Protein AF-A0A8S2G2A0-F1 (afdb_monomer_lite)

Foldseek 3Di:
DPPDQDLVLLVQLCQQCPNPPHVNDDLVVSCVVSVHDSVNSVVSNVCCVPPVDSDDDPPPDPPDPDDPVNVVVVD

Structure (mmCIF, N/CA/C/O backbone):
data_AF-A0A8S2G2A0-F1
#
_entry.id   AF-A0A8S2G2A0-F1
#
loop_
_atom_site.group_PDB
_atom_site.id
_atom_site.type_symbol
_atom_site.label_atom_id
_atom_site.label_alt_id
_atom_site.label_comp_id
_atom_site.label_asym_id
_atom_site.label_entity_id
_atom_site.label_seq_id
_atom_site.pdbx_PDB_ins_code
_atom_site.Cartn_x
_atom_site.Cartn_y
_atom_site.Cartn_z
_atom_site.occupancy
_atom_site.B_iso_or_equiv
_atom_site.auth_seq_id
_atom_site.auth_comp_id
_atom_site.auth_asym_id
_atom_site.auth_atom_id
_atom_site.pdbx_PDB_model_num
ATOM 1 N N . MET A 1 1 ? 19.276 -2.283 2.371 1.00 36.88 1 MET A N 1
ATOM 2 C CA . MET A 1 1 ? 18.095 -3.176 2.345 1.00 36.88 1 MET A CA 1
ATOM 3 C C . MET A 1 1 ? 16.867 -2.374 1.956 1.00 36.88 1 MET A C 1
ATOM 5 O O . MET A 1 1 ? 16.564 -1.381 2.606 1.00 36.88 1 MET A O 1
ATOM 9 N N . SER 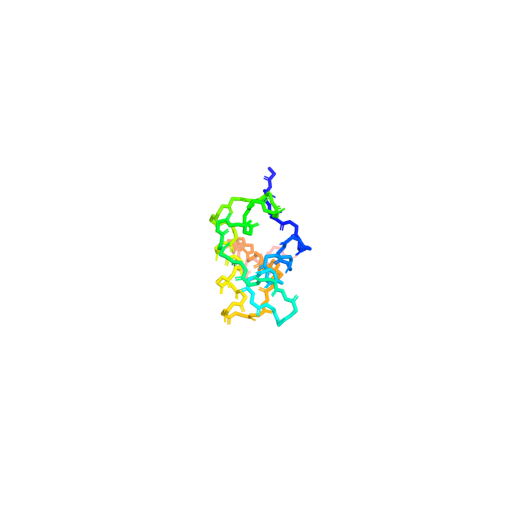A 1 2 ? 16.192 -2.720 0.862 1.00 45.72 2 SER A N 1
ATOM 10 C CA . SER A 1 2 ? 14.974 -2.011 0.467 1.00 45.72 2 SER A CA 1
ATOM 11 C C . SER A 1 2 ? 13.830 -2.393 1.414 1.00 45.72 2 SER A C 1
ATOM 13 O O . SER A 1 2 ? 13.293 -3.491 1.299 1.00 45.72 2 SER A O 1
ATOM 15 N N . ASN A 1 3 ? 13.477 -1.490 2.338 1.00 58.78 3 ASN A N 1
ATOM 16 C CA . ASN A 1 3 ? 12.356 -1.583 3.291 1.00 58.78 3 ASN A CA 1
ATOM 17 C C . ASN A 1 3 ? 10.987 -1.558 2.575 1.00 58.78 3 ASN A C 1
ATOM 19 O O . ASN A 1 3 ? 10.153 -0.680 2.803 1.00 58.78 3 ASN A O 1
ATOM 23 N N . LEU A 1 4 ? 10.752 -2.480 1.640 1.00 76.50 4 LEU A N 1
ATOM 24 C CA . LEU A 1 4 ? 9.449 -2.635 1.007 1.00 76.50 4 LEU A CA 1
ATOM 25 C C . LEU A 1 4 ? 8.507 -3.364 1.960 1.00 76.50 4 LEU A C 1
ATOM 27 O O . LEU A 1 4 ? 8.779 -4.476 2.401 1.00 76.50 4 LEU A O 1
ATOM 31 N N . LEU A 1 5 ? 7.362 -2.734 2.230 1.00 88.25 5 LEU A N 1
ATOM 32 C CA . LEU A 1 5 ? 6.283 -3.337 3.004 1.00 88.25 5 LEU A CA 1
ATOM 33 C C . LEU A 1 5 ? 5.891 -4.691 2.370 1.00 88.25 5 LEU A C 1
ATOM 35 O O . LEU A 1 5 ? 5.617 -4.703 1.164 1.00 88.25 5 LEU A O 1
ATOM 39 N N . PRO A 1 6 ? 5.840 -5.804 3.125 1.00 92.38 6 PRO A N 1
ATOM 40 C CA . PRO A 1 6 ? 5.437 -7.107 2.597 1.00 92.38 6 PRO A CA 1
ATOM 41 C C . PRO A 1 6 ? 4.050 -7.083 1.946 1.00 92.38 6 PRO A C 1
ATOM 43 O O . PRO A 1 6 ? 3.183 -6.311 2.357 1.00 92.38 6 PRO A O 1
ATOM 46 N N . LEU A 1 7 ? 3.818 -7.945 0.951 1.00 92.06 7 LEU A N 1
ATOM 47 C CA . LEU A 1 7 ? 2.576 -7.952 0.167 1.00 92.06 7 LEU A CA 1
ATOM 48 C C . LEU A 1 7 ? 1.321 -8.130 1.039 1.00 92.06 7 LEU A C 1
ATOM 50 O O . LEU A 1 7 ? 0.368 -7.368 0.896 1.00 92.06 7 LEU A O 1
ATOM 54 N N . HIS A 1 8 ? 1.346 -9.051 2.008 1.00 93.44 8 HIS A N 1
ATOM 55 C CA . HIS A 1 8 ? 0.217 -9.279 2.920 1.00 93.44 8 HIS A CA 1
ATOM 56 C C . HIS A 1 8 ? -0.171 -8.012 3.709 1.00 93.44 8 HIS A C 1
ATOM 58 O O . HIS A 1 8 ? -1.352 -7.697 3.838 1.00 93.44 8 HIS A O 1
ATOM 64 N N . LYS A 1 9 ? 0.809 -7.210 4.151 1.00 95.00 9 LYS A N 1
ATOM 65 C CA . LYS A 1 9 ? 0.563 -5.924 4.825 1.00 95.00 9 LYS A CA 1
ATOM 66 C C . LYS A 1 9 ? -0.061 -4.881 3.896 1.00 95.00 9 LYS A C 1
ATOM 68 O O . LYS A 1 9 ? -0.819 -4.029 4.353 1.00 95.00 9 LYS A O 1
ATOM 73 N N . ARG A 1 10 ? 0.224 -4.931 2.592 1.00 94.62 10 ARG A N 1
ATOM 74 C CA . ARG A 1 10 ? -0.431 -4.062 1.596 1.00 94.62 10 ARG A CA 1
ATOM 75 C C . ARG A 1 10 ? -1.901 -4.433 1.446 1.00 94.62 10 ARG A C 1
ATOM 77 O O . ARG A 1 10 ? -2.745 -3.538 1.460 1.00 94.62 10 ARG A O 1
ATOM 84 N N . TYR A 1 11 ? -2.204 -5.729 1.364 1.00 94.81 11 TYR A N 1
ATOM 85 C CA . TYR A 1 11 ? -3.586 -6.208 1.346 1.00 94.81 11 TYR A CA 1
ATOM 86 C C . TYR A 1 11 ? -4.326 -5.801 2.618 1.00 94.81 11 TYR A C 1
ATOM 88 O O . TYR A 1 11 ? -5.428 -5.266 2.526 1.00 94.81 11 TYR A O 1
ATOM 96 N N . GLU A 1 12 ? -3.687 -5.918 3.782 1.00 95.69 12 GLU A N 1
ATOM 97 C CA . GLU A 1 12 ? -4.244 -5.469 5.063 1.00 95.69 12 GLU A CA 1
ATOM 98 C C . GLU A 1 12 ? -4.612 -3.968 5.041 1.00 95.69 12 GLU A C 1
ATOM 100 O O . GLU A 1 12 ? -5.702 -3.585 5.469 1.00 95.69 12 GLU A O 1
ATOM 105 N N . ILE A 1 13 ? -3.773 -3.108 4.441 1.00 95.56 13 ILE A N 1
ATOM 106 C CA . ILE A 1 13 ? -4.089 -1.679 4.227 1.00 95.56 13 ILE A CA 1
ATOM 107 C C . ILE A 1 13 ? -5.344 -1.506 3.360 1.00 95.56 13 ILE A C 1
ATOM 109 O O . ILE A 1 13 ? -6.210 -0.682 3.673 1.00 95.56 13 ILE A O 1
ATOM 113 N N . THR A 1 14 ? -5.455 -2.242 2.251 1.00 93.56 14 THR A N 1
ATOM 114 C CA . THR A 1 14 ? -6.624 -2.135 1.359 1.00 93.56 14 THR A CA 1
ATOM 115 C C . THR A 1 14 ? -7.895 -2.661 2.014 1.00 93.56 14 THR A C 1
ATOM 117 O O . THR A 1 14 ? -8.927 -1.986 1.961 1.00 93.56 14 THR A O 1
ATOM 120 N N . PHE A 1 15 ? -7.787 -3.780 2.734 1.00 95.12 15 PHE A N 1
ATOM 121 C CA . PHE A 1 15 ? -8.864 -4.384 3.499 1.00 95.12 15 PHE A CA 1
ATOM 122 C C . PHE A 1 15 ? -9.423 -3.393 4.518 1.00 95.12 15 PHE A C 1
ATOM 124 O O . PHE A 1 15 ? -10.600 -3.043 4.472 1.00 95.12 15 PHE A O 1
ATOM 131 N N . LEU A 1 16 ? -8.554 -2.830 5.361 1.00 95.44 16 LEU A N 1
ATOM 132 C CA . LEU A 1 16 ? -8.951 -1.883 6.401 1.00 95.44 16 LEU A CA 1
ATOM 133 C C . LEU A 1 16 ? -9.405 -0.520 5.860 1.00 95.44 16 LEU A C 1
ATOM 135 O O . LEU A 1 16 ? -10.036 0.224 6.605 1.00 95.44 16 LEU A O 1
ATOM 139 N N . SER A 1 17 ? -9.091 -0.160 4.610 1.00 93.00 17 SER A N 1
ATOM 140 C CA . SER A 1 17 ? -9.432 1.161 4.053 1.00 93.00 17 SER A CA 1
ATOM 141 C C . SER A 1 17 ? -10.716 1.200 3.234 1.00 93.00 17 SER A C 1
ATOM 143 O O . SER A 1 17 ? -11.421 2.208 3.291 1.00 93.00 17 SER A O 1
ATOM 145 N N . CYS A 1 18 ? -11.001 0.171 2.434 1.00 88.62 18 CYS A N 1
ATOM 146 C CA . CYS A 1 18 ? -12.056 0.252 1.417 1.00 88.62 18 CYS A CA 1
ATOM 147 C C . CYS A 1 18 ? -12.841 -1.041 1.181 1.00 88.62 18 CYS A C 1
ATOM 149 O O . CYS A 1 18 ? -13.830 -1.002 0.455 1.00 88.62 18 CYS A O 1
ATOM 151 N N . HIS A 1 19 ? -12.440 -2.166 1.774 1.00 89.06 19 HIS A N 1
ATOM 152 C CA . HIS A 1 19 ? -13.145 -3.425 1.564 1.00 89.06 19 HIS A CA 1
ATOM 153 C C . HIS A 1 19 ? -14.502 -3.437 2.274 1.00 89.06 19 HIS A C 1
ATOM 155 O O . HIS A 1 19 ? -14.622 -2.901 3.375 1.00 89.06 19 HIS A O 1
ATOM 161 N N . ARG A 1 20 ? -15.510 -4.082 1.670 1.00 88.75 20 ARG A N 1
ATOM 162 C CA . ARG A 1 20 ? -16.880 -4.149 2.216 1.00 88.75 20 ARG A CA 1
ATOM 163 C C . ARG A 1 20 ? -16.921 -4.750 3.622 1.00 88.75 20 ARG A C 1
ATOM 165 O O . ARG A 1 20 ? -17.660 -4.267 4.466 1.00 88.75 20 ARG A O 1
ATOM 172 N N . TYR A 1 21 ? -16.103 -5.771 3.864 1.00 89.06 21 TYR A N 1
ATOM 173 C CA . TYR A 1 21 ? -15.980 -6.423 5.174 1.00 89.06 21 TYR A CA 1
ATOM 174 C C . TYR A 1 21 ? -14.936 -5.772 6.095 1.00 89.06 21 TYR A C 1
ATOM 176 O O . TYR A 1 21 ? -14.697 -6.251 7.198 1.00 89.06 21 TYR A O 1
ATOM 184 N N . GLY A 1 22 ? -14.268 -4.712 5.639 1.00 86.06 22 GLY A N 1
ATOM 185 C CA . GLY A 1 22 ? -13.283 -3.988 6.432 1.00 86.06 22 GLY A CA 1
ATOM 186 C C . GLY A 1 22 ? -13.916 -2.862 7.244 1.00 86.06 22 GLY A C 1
ATOM 187 O O . GLY A 1 22 ? -14.930 -2.289 6.861 1.00 86.06 22 GLY A O 1
ATOM 188 N N . GLN A 1 23 ? -13.261 -2.460 8.333 1.00 87.38 23 GLN A N 1
ATOM 189 C CA . GLN A 1 23 ? -13.749 -1.402 9.235 1.00 87.38 23 GLN A CA 1
ATOM 190 C C . GLN A 1 23 ? -13.606 0.035 8.669 1.00 87.38 23 GLN A C 1
ATOM 192 O O . GLN A 1 23 ? -13.836 1.006 9.385 1.00 87.38 23 GLN A O 1
ATOM 197 N N . ARG A 1 24 ? -13.203 0.185 7.393 1.00 91.38 24 ARG A N 1
ATOM 198 C CA . ARG A 1 24 ? -13.071 1.454 6.634 1.00 91.38 24 ARG A CA 1
ATOM 199 C C . ARG A 1 24 ? -12.381 2.585 7.408 1.00 91.38 24 ARG A C 1
ATOM 201 O O . ARG A 1 24 ? -12.811 3.737 7.422 1.00 91.38 24 ARG A O 1
ATOM 208 N N . PHE A 1 25 ? -11.267 2.258 8.045 1.00 94.00 25 PHE A N 1
ATOM 209 C CA . PHE A 1 25 ? -10.508 3.183 8.866 1.00 94.00 25 PHE A CA 1
ATOM 210 C C . PHE A 1 25 ? -9.813 4.297 8.075 1.00 94.00 25 PHE A C 1
ATOM 212 O O . PHE A 1 25 ? -9.404 4.159 6.920 1.00 94.00 25 PHE A O 1
ATOM 219 N N . GLY A 1 26 ? -9.573 5.414 8.765 1.00 93.94 26 GLY A N 1
ATOM 220 C CA . GLY A 1 26 ? -8.690 6.470 8.284 1.00 93.94 26 GLY A CA 1
ATOM 221 C C . GLY A 1 26 ? -7.220 6.031 8.236 1.00 93.94 26 GLY A C 1
ATOM 222 O O . GLY A 1 26 ? -6.754 5.233 9.051 1.00 93.94 26 GLY A O 1
ATOM 223 N N . VAL A 1 27 ? -6.445 6.628 7.324 1.00 95.38 27 VAL A N 1
ATOM 224 C CA . VAL A 1 27 ? -5.033 6.270 7.054 1.00 95.38 27 VAL A CA 1
ATOM 225 C C . VAL A 1 27 ? -4.158 6.285 8.317 1.00 95.38 27 VAL A C 1
ATOM 227 O O . VAL A 1 27 ? -3.279 5.441 8.462 1.00 95.38 27 VAL A O 1
ATOM 230 N N . LYS A 1 28 ? -4.405 7.213 9.255 1.00 96.31 28 LYS A N 1
ATOM 231 C CA . LYS A 1 28 ? -3.658 7.306 10.524 1.00 96.31 28 LYS A CA 1
ATOM 232 C C . LYS A 1 28 ? -3.838 6.051 11.388 1.00 96.31 28 LYS A C 1
ATOM 234 O O . LYS A 1 28 ? -2.868 5.582 11.971 1.00 96.31 28 LYS A O 1
ATOM 239 N N . ARG A 1 29 ? -5.057 5.504 11.459 1.00 96.75 29 ARG A N 1
ATOM 240 C CA . ARG A 1 29 ? -5.365 4.299 12.246 1.00 96.75 29 ARG A CA 1
ATOM 241 C C . ARG A 1 29 ? -4.827 3.043 11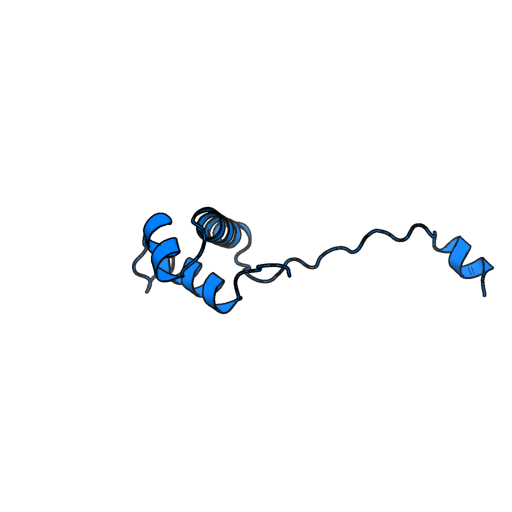.564 1.00 96.75 29 ARG A C 1
ATOM 243 O O . ARG A 1 29 ? -4.203 2.227 12.228 1.00 96.75 29 ARG A O 1
ATOM 250 N N . ILE A 1 30 ? -4.965 2.948 10.241 1.00 96.31 30 ILE A N 1
ATOM 251 C CA . ILE A 1 30 ? -4.404 1.840 9.451 1.00 96.31 30 ILE A CA 1
ATOM 252 C C . ILE A 1 30 ? -2.887 1.751 9.629 1.00 96.31 30 ILE A C 1
ATOM 254 O O . ILE A 1 30 ? -2.367 0.675 9.896 1.00 96.31 30 ILE A O 1
ATOM 258 N N . ALA A 1 31 ? -2.182 2.882 9.542 1.00 96.00 31 ALA A N 1
ATOM 259 C CA . ALA A 1 31 ? -0.733 2.929 9.727 1.00 96.00 31 ALA A C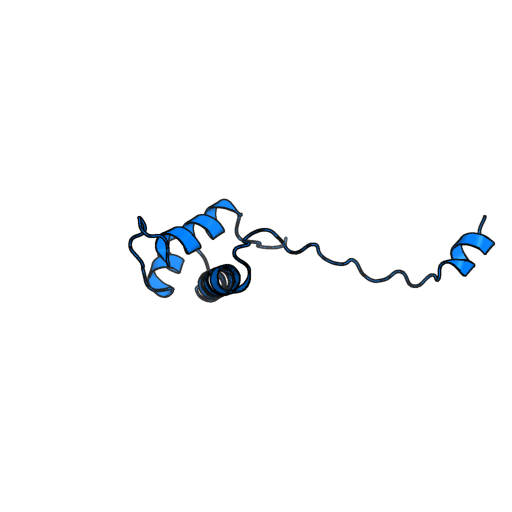A 1
ATOM 260 C C . ALA A 1 31 ? -0.294 2.357 11.088 1.00 96.00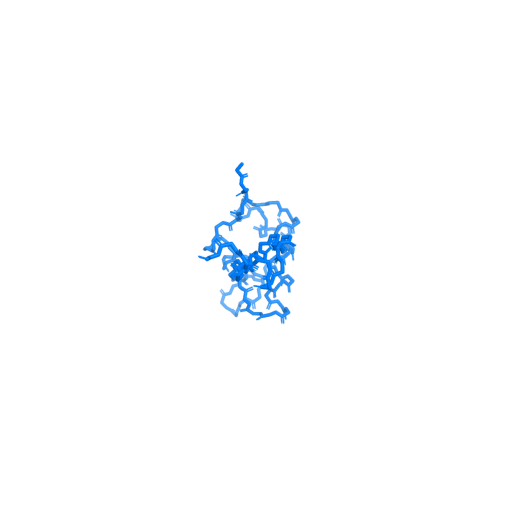 31 ALA A C 1
ATOM 262 O O . ALA A 1 31 ? 0.680 1.610 11.150 1.00 96.00 31 ALA A O 1
ATOM 263 N N . LYS A 1 32 ? -1.052 2.646 12.159 1.00 96.62 32 LYS A N 1
ATOM 264 C CA . LYS A 1 32 ? -0.810 2.081 13.495 1.00 96.62 32 LYS A CA 1
ATOM 265 C C . LYS A 1 32 ? -1.051 0.567 13.545 1.00 96.62 32 LYS A C 1
ATOM 267 O O . LYS A 1 32 ? -0.197 -0.144 14.055 1.00 96.62 32 LYS A O 1
ATOM 272 N N . ILE A 1 33 ? -2.169 0.081 12.995 1.00 95.69 33 ILE A N 1
ATOM 273 C CA . ILE A 1 33 ? -2.529 -1.354 12.993 1.00 95.69 33 ILE A CA 1
ATOM 274 C C . ILE A 1 33 ? -1.499 -2.177 12.210 1.00 95.69 33 ILE A C 1
ATOM 276 O O . ILE A 1 33 ? -0.966 -3.167 12.698 1.00 95.69 33 ILE A O 1
ATOM 280 N N . VAL A 1 34 ? -1.170 -1.713 11.006 1.00 94.62 34 VAL A N 1
ATOM 281 C CA . VAL A 1 34 ? -0.261 -2.391 10.070 1.00 94.62 34 VAL A CA 1
ATOM 282 C C . VAL A 1 34 ? 1.209 -2.216 10.485 1.00 94.62 34 VAL A C 1
ATOM 284 O O . VAL A 1 34 ? 2.077 -2.904 9.954 1.00 94.62 34 VAL A O 1
ATOM 287 N N . LYS A 1 35 ? 1.495 -1.330 11.454 1.00 95.81 35 LYS A N 1
ATOM 288 C CA . LYS A 1 35 ? 2.842 -0.941 11.906 1.00 95.81 35 LYS A CA 1
ATOM 289 C C . LYS A 1 35 ? 3.712 -0.427 10.752 1.00 95.81 35 LYS A C 1
ATOM 291 O O . LYS A 1 35 ? 4.827 -0.887 10.533 1.00 95.81 35 LYS A O 1
ATOM 296 N N . CYS A 1 36 ? 3.191 0.534 9.990 1.00 94.12 36 CYS A N 1
ATOM 297 C CA . CYS A 1 36 ? 3.912 1.161 8.880 1.00 94.12 36 CYS A CA 1
ATOM 298 C C . CYS A 1 36 ? 3.820 2.691 8.925 1.00 94.12 36 CYS A C 1
ATOM 300 O O . CYS A 1 36 ? 2.960 3.268 9.592 1.00 94.12 36 CYS A O 1
ATOM 302 N N . ALA A 1 37 ? 4.693 3.374 8.181 1.00 94.88 37 ALA A N 1
ATOM 303 C CA . ALA A 1 37 ? 4.634 4.826 8.068 1.00 94.88 37 ALA A CA 1
ATOM 304 C C . ALA A 1 37 ? 3.309 5.284 7.429 1.00 94.88 37 ALA A C 1
ATOM 306 O O . ALA A 1 37 ? 2.807 4.681 6.475 1.00 94.88 37 ALA A O 1
ATOM 307 N N . ARG A 1 38 ? 2.768 6.420 7.890 1.00 95.50 38 ARG A N 1
ATOM 308 C CA . ARG A 1 38 ? 1.523 7.002 7.348 1.00 95.50 38 ARG A CA 1
ATOM 309 C C . ARG A 1 38 ? 1.604 7.253 5.837 1.00 95.50 38 ARG A C 1
ATOM 311 O O . ARG A 1 38 ? 0.617 7.049 5.130 1.00 95.50 38 ARG A O 1
ATOM 318 N N . SER A 1 39 ? 2.770 7.671 5.343 1.00 95.19 39 SER A N 1
ATOM 319 C CA . SER A 1 39 ? 3.057 7.849 3.913 1.00 95.19 39 SER A CA 1
ATOM 320 C C . SER A 1 39 ? 2.924 6.538 3.132 1.00 95.19 39 SER A C 1
ATOM 322 O O . SER A 1 39 ? 2.330 6.526 2.056 1.00 95.19 39 SER A O 1
ATOM 324 N N . THR A 1 40 ? 3.381 5.424 3.708 1.00 94.12 40 THR A N 1
ATOM 325 C CA . THR A 1 40 ? 3.293 4.086 3.107 1.00 94.12 40 THR A CA 1
ATOM 326 C C . THR A 1 40 ? 1.841 3.627 3.000 1.00 94.12 40 THR A C 1
ATOM 328 O O . THR A 1 40 ? 1.398 3.248 1.916 1.00 94.12 40 THR A O 1
ATOM 331 N N . ALA A 1 41 ? 1.059 3.753 4.077 1.00 95.06 41 ALA A N 1
ATOM 332 C CA . ALA A 1 41 ? -0.373 3.443 4.045 1.00 95.06 41 ALA A CA 1
ATOM 333 C C . ALA A 1 41 ? -1.132 4.309 3.020 1.00 95.06 41 ALA A C 1
ATOM 335 O O . ALA A 1 41 ? -1.968 3.807 2.268 1.00 95.06 41 ALA A O 1
ATOM 336 N N . LYS A 1 42 ? -0.807 5.609 2.936 1.00 95.38 42 LYS A N 1
ATOM 337 C CA . LYS A 1 42 ? -1.394 6.530 1.946 1.00 95.38 42 LYS A CA 1
ATOM 338 C C . LYS A 1 42 ? -1.049 6.121 0.510 1.00 95.38 42 LYS A C 1
ATOM 340 O O . LYS A 1 42 ? -1.936 6.142 -0.342 1.00 95.38 42 LYS A O 1
ATOM 345 N N . ARG A 1 43 ? 0.210 5.748 0.248 1.00 94.19 43 ARG A N 1
ATOM 346 C CA . ARG A 1 43 ? 0.688 5.303 -1.070 1.00 94.19 43 ARG A CA 1
ATOM 347 C C . ARG A 1 43 ? -0.082 4.076 -1.550 1.00 94.19 43 ARG A C 1
ATOM 349 O O . ARG A 1 43 ? -0.636 4.118 -2.642 1.00 94.19 43 ARG A O 1
ATOM 356 N N . TRP A 1 44 ? -0.165 3.023 -0.736 1.00 93.88 44 TRP A N 1
ATOM 357 C CA . TRP A 1 44 ? -0.841 1.781 -1.133 1.00 93.88 44 TRP A CA 1
ATOM 358 C C . TRP A 1 44 ? -2.350 1.951 -1.286 1.00 93.88 44 TRP A C 1
ATOM 360 O O . TRP A 1 44 ? -2.918 1.433 -2.243 1.00 93.88 44 TRP A O 1
ATOM 370 N N . LYS A 1 45 ? -2.989 2.760 -0.429 1.00 93.94 45 LYS A N 1
ATOM 371 C CA . LYS A 1 45 ? -4.398 3.133 -0.616 1.00 93.94 45 LYS A CA 1
ATOM 372 C C . LYS A 1 45 ? -4.629 3.805 -1.976 1.00 93.94 45 LYS A C 1
ATOM 374 O O . LYS A 1 45 ? -5.586 3.466 -2.664 1.00 93.94 45 LYS A O 1
ATOM 379 N N . ARG A 1 46 ? -3.772 4.762 -2.357 1.00 93.75 46 ARG A N 1
ATOM 380 C CA . ARG A 1 46 ? -3.866 5.447 -3.659 1.00 93.75 46 ARG A CA 1
ATOM 381 C C . ARG A 1 46 ? -3.621 4.489 -4.818 1.00 93.75 46 ARG A C 1
ATOM 383 O O . ARG A 1 46 ? -4.424 4.460 -5.737 1.00 93.75 46 ARG A O 1
ATOM 390 N N . ARG A 1 47 ? -2.570 3.671 -4.741 1.00 93.06 47 ARG A N 1
ATOM 391 C CA . ARG A 1 47 ? -2.252 2.678 -5.775 1.00 93.06 47 ARG A CA 1
ATOM 392 C C . ARG A 1 47 ? -3.429 1.735 -6.026 1.00 93.06 47 ARG A C 1
ATOM 394 O O . ARG A 1 47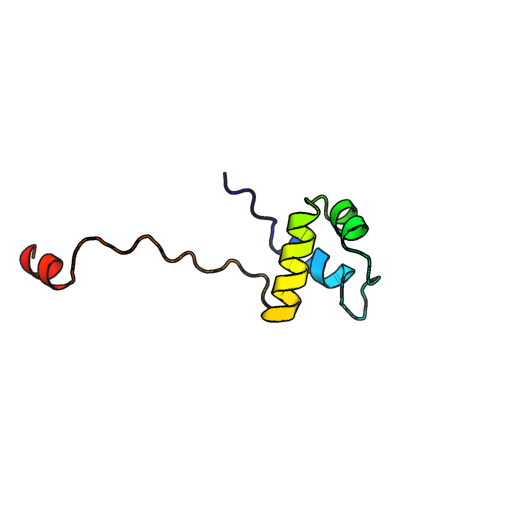 ? -3.842 1.587 -7.164 1.00 93.06 47 ARG A O 1
ATOM 401 N N . TRP A 1 48 ? -4.045 1.203 -4.969 1.00 93.75 48 TRP A N 1
ATOM 402 C CA . TRP A 1 48 ? -5.235 0.357 -5.097 1.00 93.75 48 TRP A CA 1
ATOM 403 C C . TRP A 1 48 ? -6.423 1.068 -5.755 1.00 93.75 48 TRP A C 1
ATOM 405 O O . TRP A 1 48 ? -7.182 0.446 -6.492 1.00 93.75 48 TRP A O 1
ATOM 415 N N . ALA A 1 49 ? -6.604 2.364 -5.494 1.00 92.25 49 ALA A N 1
ATOM 416 C CA . ALA A 1 49 ? -7.651 3.143 -6.145 1.00 92.25 49 ALA A CA 1
ATOM 417 C C . ALA A 1 49 ? -7.393 3.320 -7.652 1.00 92.25 49 ALA A C 1
ATOM 419 O O . ALA A 1 49 ? -8.352 3.307 -8.413 1.00 92.25 49 ALA A O 1
ATOM 420 N N . CYS A 1 50 ? -6.128 3.443 -8.065 1.00 92.75 50 CYS A N 1
ATOM 421 C CA . CYS A 1 50 ? -5.736 3.647 -9.460 1.00 92.75 50 CYS A CA 1
ATOM 422 C C . CYS A 1 50 ? -5.651 2.346 -10.271 1.00 92.75 50 CYS A C 1
ATOM 424 O O . CYS A 1 50 ? -6.208 2.278 -11.357 1.00 92.75 50 CYS A O 1
ATOM 426 N N . THR A 1 51 ? -4.941 1.332 -9.771 1.00 92.25 51 THR A N 1
ATOM 427 C CA . THR A 1 51 ? -4.555 0.155 -10.572 1.00 92.25 51 THR A CA 1
ATOM 428 C C . THR A 1 51 ? -5.189 -1.148 -10.106 1.00 92.25 51 THR A C 1
ATOM 430 O O . THR A 1 51 ? -5.106 -2.138 -10.820 1.00 92.25 51 THR A O 1
ATOM 433 N N . LYS A 1 52 ? -5.773 -1.184 -8.897 1.00 90.94 52 LYS A N 1
ATOM 434 C CA . LYS A 1 52 ? -6.200 -2.431 -8.227 1.00 90.94 52 LYS A CA 1
ATOM 435 C C . LYS A 1 52 ? -5.081 -3.479 -8.114 1.00 90.94 52 LYS A C 1
ATOM 437 O O . LYS A 1 52 ? -5.357 -4.661 -7.954 1.00 90.94 52 LYS A O 1
ATOM 442 N N . ASP A 1 53 ? -3.823 -3.035 -8.126 1.00 90.69 53 ASP A N 1
ATOM 443 C CA . ASP A 1 53 ? -2.650 -3.900 -8.017 1.00 90.69 53 ASP A CA 1
ATOM 444 C C . ASP A 1 53 ? -1.720 -3.446 -6.880 1.00 90.69 53 ASP A C 1
ATOM 446 O O . ASP A 1 53 ? -1.347 -2.272 -6.758 1.00 90.69 53 ASP A O 1
ATOM 450 N N . LEU A 1 54 ? -1.348 -4.401 -6.026 1.00 90.69 54 LEU A N 1
ATOM 451 C CA . LEU A 1 54 ? -0.458 -4.219 -4.873 1.00 90.69 54 LEU A CA 1
ATOM 452 C C . LEU A 1 54 ? 0.901 -4.895 -5.063 1.00 90.69 54 LEU A C 1
ATOM 454 O O . LEU A 1 54 ? 1.736 -4.854 -4.148 1.00 90.69 54 LEU A O 1
ATOM 458 N N . SER A 1 55 ? 1.130 -5.497 -6.226 1.00 87.25 55 SER A N 1
ATOM 459 C CA . SER A 1 55 ? 2.393 -6.116 -6.598 1.00 87.25 55 SER A CA 1
ATOM 460 C C . SER A 1 55 ? 3.502 -5.075 -6.693 1.00 87.25 55 SER A C 1
ATOM 462 O O . SER A 1 55 ? 3.276 -3.858 -6.719 1.00 87.25 55 SER A O 1
ATOM 464 N N . ASN A 1 56 ? 4.743 -5.553 -6.669 1.00 82.19 56 ASN A N 1
ATOM 465 C CA . ASN A 1 56 ? 5.865 -4.684 -6.986 1.00 82.19 56 ASN A CA 1
ATOM 466 C C . ASN A 1 56 ? 5.794 -4.331 -8.471 1.00 82.19 56 ASN A C 1
ATOM 468 O O . ASN A 1 56 ? 5.619 -5.217 -9.300 1.00 82.19 56 ASN A O 1
ATOM 472 N N . GLU A 1 57 ? 5.974 -3.053 -8.796 1.00 74.81 57 GLU A N 1
ATOM 473 C CA . GLU A 1 57 ? 6.288 -2.680 -10.172 1.00 74.81 57 GLU A CA 1
ATOM 474 C C . GLU A 1 57 ? 7.581 -3.390 -10.590 1.00 74.81 57 GLU A C 1
ATOM 476 O O . GLU A 1 57 ? 8.548 -3.378 -9.809 1.00 74.81 57 GLU A O 1
ATOM 481 N N . PRO A 1 58 ? 7.622 -3.991 -11.791 1.00 72.25 58 PRO A N 1
ATOM 482 C CA . PRO A 1 58 ? 8.878 -4.442 -12.354 1.00 72.25 58 PRO A CA 1
ATOM 483 C C . PRO A 1 58 ? 9.795 -3.223 -12.446 1.00 72.25 58 PRO A C 1
ATOM 485 O O . PRO A 1 58 ? 9.464 -2.213 -13.067 1.00 72.25 58 PRO A O 1
ATOM 488 N N . LYS A 1 59 ? 10.938 -3.284 -11.762 1.00 72.38 59 LYS A N 1
ATOM 489 C CA . LYS A 1 59 ? 11.962 -2.258 -11.925 1.00 72.38 59 LYS A CA 1
ATOM 490 C C . LYS A 1 59 ? 12.536 -2.449 -13.317 1.00 72.38 59 LYS A C 1
ATOM 492 O O . LYS A 1 59 ? 13.206 -3.450 -13.556 1.00 72.38 59 LYS A O 1
ATOM 497 N N . VAL A 1 60 ? 12.279 -1.501 -14.210 1.00 75.62 60 VAL A N 1
ATOM 498 C CA . VAL A 1 60 ? 13.049 -1.412 -15.447 1.00 75.62 60 VAL A CA 1
ATOM 499 C C . VAL A 1 60 ? 14.493 -1.190 -15.008 1.00 75.62 60 VAL A C 1
ATOM 501 O O . VAL A 1 60 ? 14.785 -0.252 -14.260 1.00 75.62 60 VAL A O 1
ATOM 504 N N . GLY A 1 61 ? 15.368 -2.133 -15.355 1.00 77.12 61 GLY A N 1
ATOM 505 C CA . GLY A 1 61 ? 16.796 -1.986 -15.117 1.00 77.12 61 GLY A CA 1
ATOM 506 C C . GLY A 1 61 ? 17.317 -0.727 -15.805 1.00 77.12 61 GLY A C 1
ATOM 507 O O . GLY A 1 61 ? 16.629 -0.105 -16.614 1.00 77.12 61 GLY A O 1
ATOM 508 N N . ARG A 1 62 ? 18.550 -0.333 -15.496 1.00 79.69 62 ARG A N 1
ATOM 509 C CA . ARG A 1 62 ? 19.188 0.724 -16.280 1.00 79.69 62 ARG A CA 1
ATOM 510 C C . ARG A 1 62 ? 19.295 0.233 -17.724 1.00 79.69 62 ARG A C 1
ATOM 512 O O . ARG A 1 62 ? 19.736 -0.897 -17.934 1.00 79.69 62 ARG A O 1
ATOM 519 N N . SER A 1 63 ? 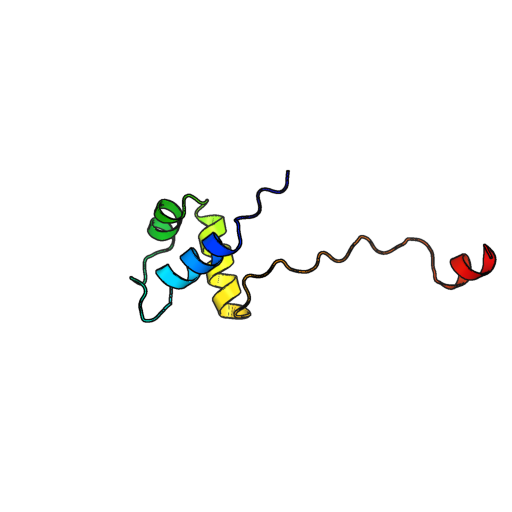18.883 1.056 -18.687 1.00 80.12 63 SER A N 1
ATOM 520 C CA . SER A 1 63 ? 19.111 0.755 -20.100 1.00 80.12 63 SER A CA 1
ATOM 521 C C . SER A 1 63 ? 20.592 0.450 -20.304 1.00 80.12 63 SER A C 1
ATOM 523 O O . SER A 1 63 ? 21.449 1.138 -19.736 1.00 80.12 63 SER A O 1
ATOM 525 N N . ARG A 1 64 ? 20.886 -0.612 -21.057 1.00 77.38 64 ARG A N 1
ATOM 526 C CA . ARG A 1 64 ? 22.263 -0.932 -21.439 1.00 77.38 64 ARG A CA 1
ATOM 527 C C . ARG A 1 64 ? 22.817 0.235 -22.255 1.00 77.38 64 ARG A C 1
ATOM 529 O O . ARG A 1 64 ? 22.066 0.905 -22.959 1.00 77.38 64 ARG A O 1
ATOM 536 N N . VAL A 1 65 ? 24.112 0.497 -22.094 1.00 78.19 65 VAL A N 1
ATOM 537 C CA . VAL A 1 65 ? 24.818 1.502 -22.901 1.00 78.19 65 VAL A CA 1
ATOM 538 C C . VAL A 1 65 ? 25.066 0.962 -24.307 1.00 78.19 65 VAL A C 1
ATOM 540 O O . VAL A 1 65 ? 25.020 1.742 -25.248 1.00 78.19 65 VAL A O 1
ATOM 543 N N . THR A 1 66 ? 25.263 -0.355 -24.445 1.00 74.12 66 THR A N 1
ATOM 544 C CA . THR A 1 66 ? 25.502 -0.974 -25.746 1.00 74.12 66 THR A CA 1
ATOM 545 C C . THR A 1 66 ? 24.232 -1.037 -26.581 1.00 74.12 66 THR A C 1
ATOM 547 O O . THR A 1 66 ? 23.157 -1.413 -26.097 1.00 74.12 66 THR A O 1
ATOM 550 N N . ILE A 1 67 ? 24.368 -0.635 -27.841 1.00 75.62 67 ILE A N 1
ATOM 551 C CA . ILE A 1 67 ? 23.347 -0.788 -28.882 1.00 75.62 67 ILE A CA 1
ATOM 552 C C . ILE A 1 67 ? 23.452 -2.195 -29.480 1.00 75.62 67 ILE A C 1
ATOM 554 O O . ILE A 1 67 ? 24.517 -2.804 -29.460 1.00 75.62 67 ILE A O 1
ATOM 558 N N . ALA A 1 68 ? 22.346 -2.720 -30.015 1.00 69.62 68 ALA A N 1
ATOM 559 C CA . ALA A 1 68 ? 22.283 -4.091 -30.535 1.00 69.62 68 ALA A CA 1
ATOM 560 C C . ALA A 1 68 ? 23.360 -4.400 -31.598 1.00 69.62 68 ALA A C 1
ATOM 562 O O . ALA A 1 68 ? 23.841 -5.528 -31.666 1.00 69.62 68 ALA A O 1
ATOM 563 N N . ASP A 1 69 ? 23.773 -3.394 -32.374 1.00 63.09 69 ASP A N 1
ATOM 564 C CA . ASP A 1 69 ? 24.817 -3.519 -33.399 1.00 63.09 69 ASP A CA 1
ATOM 565 C C . ASP A 1 69 ? 26.225 -3.707 -32.800 1.00 63.09 69 ASP A C 1
ATOM 567 O O . ASP A 1 69 ? 27.056 -4.428 -33.356 1.00 63.09 69 ASP A O 1
ATOM 571 N N . GLU A 1 70 ? 26.499 -3.124 -31.627 1.00 66.81 70 GLU A N 1
ATOM 572 C CA . GLU A 1 70 ? 27.771 -3.325 -30.918 1.00 66.81 70 GLU A CA 1
ATOM 573 C C . GLU A 1 70 ? 27.878 -4.755 -30.369 1.00 66.81 70 GLU A C 1
ATOM 575 O O . GLU A 1 70 ? 28.953 -5.349 -30.419 1.00 66.81 70 GLU A O 1
ATOM 580 N N . ASP A 1 71 ? 26.760 -5.346 -29.928 1.00 64.69 71 ASP A N 1
ATOM 581 C CA . ASP A 1 71 ? 26.720 -6.740 -29.465 1.00 64.69 71 ASP A CA 1
ATOM 582 C C . ASP A 1 71 ? 27.001 -7.735 -30.620 1.00 64.69 71 ASP A C 1
ATOM 584 O O . ASP A 1 71 ? 27.599 -8.783 -30.381 1.00 64.69 71 ASP A O 1
ATOM 588 N N . GLN A 1 72 ? 26.633 -7.414 -31.873 1.00 71.38 72 GLN A N 1
ATOM 589 C CA . GLN A 1 72 ? 26.942 -8.259 -33.043 1.00 71.38 72 GLN A CA 1
ATOM 590 C C . GLN A 1 72 ? 28.406 -8.188 -33.485 1.00 71.38 72 GLN A C 1
ATOM 592 O O . GLN A 1 72 ? 28.900 -9.130 -34.093 1.00 71.38 72 GLN A O 1
ATOM 597 N N . THR A 1 73 ? 29.099 -7.091 -33.179 1.00 69.06 73 THR A N 1
ATOM 598 C CA . THR A 1 73 ? 30.496 -6.879 -33.596 1.00 69.06 73 THR A CA 1
ATOM 599 C C . THR A 1 73 ? 31.497 -7.570 -32.653 1.00 69.06 73 THR A C 1
ATOM 601 O O . THR A 1 73 ? 32.669 -7.718 -32.987 1.00 69.06 73 THR A O 1
ATOM 604 N N . ILE A 1 74 ? 31.048 -7.984 -31.462 1.00 64.06 74 ILE A N 1
ATOM 605 C CA . ILE A 1 74 ? 31.865 -8.666 -30.443 1.00 64.06 74 ILE A CA 1
ATOM 606 C C . ILE A 1 74 ? 31.844 -10.205 -30.613 1.00 64.06 74 ILE A C 1
ATOM 608 O O . ILE A 1 74 ? 32.685 -10.884 -30.022 1.00 64.06 74 ILE A O 1
ATOM 612 N N . LEU A 1 75 ? 30.911 -10.755 -31.405 1.00 52.78 75 LEU A N 1
ATOM 613 C CA . LEU A 1 75 ? 30.799 -12.190 -31.726 1.00 52.78 75 LEU A CA 1
ATOM 614 C C . LEU A 1 75 ? 31.706 -12.595 -32.894 1.00 52.78 75 LEU A C 1
ATOM 616 O O . LEU A 1 75 ? 32.278 -13.704 -32.801 1.00 52.78 75 LEU A O 1
#

Organism: NCBI:txid1234261

Radius of gyration: 18.93 Å; chains: 1; bounding box: 49×20×47 Å

pLDDT: mean 85.51, std 13.03, range [36.88, 96.75]

Sequence (75 aa):
MSNLLPLHKRYEITFLSCHRYGQRFGVKRIAKIVKCARSTAKRWKRRWACTKDLSNEPKVGRSRVTIADEDQTIL

Secondary structure (DSSP, 8-state):
---PPPHHHHHHHHHHHH-TTS----HHHHHHHHT--HHHHHHHHHHHHHHS--SPPP-PPPPPSS-HHHHHH--